Protein AF-A0A497QEK8-F1 (afdb_monomer_lite)

Foldseek 3Di:
DVVVQVVVVVCVVVPNDCCPPNNVQLLVCLQVVVQSSNLVSLVVPDDCCRPNNSSCLSCLVVLPPVSNVSSVVSPDDPPRHDLVSLLSNLVSCLPNVVVVVCLVRVVPSLVSDLDLVSLVSNLVCLVPPDDPVVRPCSVVNNVSSVVSNVVVVVVVVVVVD

Radius of gyration: 19.14 Å; chains: 1; bounding box: 43×32×65 Å

Structure (mmCIF, N/CA/C/O backbone):
data_AF-A0A497QEK8-F1
#
_entry.id   AF-A0A497QEK8-F1
#
loop_
_atom_site.group_PDB
_atom_site.id
_atom_site.type_symbol
_atom_site.label_atom_id
_atom_site.label_alt_id
_atom_site.label_comp_id
_atom_site.label_asym_id
_atom_site.label_entity_id
_atom_site.label_seq_id
_atom_site.pdbx_PDB_ins_code
_atom_site.Cartn_x
_atom_site.Cartn_y
_atom_site.Cartn_z
_atom_site.occupancy
_atom_site.B_iso_or_equiv
_atom_site.auth_seq_id
_atom_site.auth_comp_id
_atom_site.auth_asym_id
_atom_site.auth_atom_id
_atom_site.pdbx_PDB_model_num
ATOM 1 N N . GLN A 1 1 ? 8.004 15.668 -10.921 1.00 48.62 1 GLN A N 1
ATOM 2 C CA . GLN A 1 1 ? 9.192 14.997 -11.498 1.00 48.62 1 GLN A CA 1
ATOM 3 C C . GLN A 1 1 ? 8.794 14.334 -12.818 1.00 48.62 1 GLN A C 1
ATOM 5 O O . GLN A 1 1 ? 8.609 13.128 -12.859 1.00 48.62 1 GLN A O 1
ATOM 10 N N . THR A 1 2 ? 8.628 15.102 -13.892 1.00 52.06 2 THR A N 1
ATOM 11 C CA . THR A 1 2 ? 8.156 14.580 -15.191 1.00 52.06 2 THR A CA 1
ATOM 12 C C . THR A 1 2 ? 9.258 13.863 -15.983 1.00 52.06 2 THR A C 1
ATOM 14 O O . THR A 1 2 ? 9.005 12.813 -16.557 1.00 52.06 2 THR A O 1
ATOM 17 N N . GLY A 1 3 ? 10.511 14.332 -15.901 1.00 61.06 3 GLY A N 1
ATOM 18 C CA . GLY A 1 3 ? 11.626 13.772 -16.685 1.00 61.06 3 GLY A CA 1
ATOM 19 C C . GLY A 1 3 ? 12.009 12.316 -16.376 1.00 61.06 3 GLY A C 1
ATOM 20 O O . GLY A 1 3 ? 12.543 11.635 -17.243 1.00 61.06 3 GLY A O 1
ATOM 21 N N . ASN A 1 4 ? 11.706 11.798 -15.180 1.00 80.31 4 ASN A N 1
ATOM 22 C CA . ASN A 1 4 ? 11.950 10.383 -14.871 1.00 80.31 4 ASN A CA 1
ATOM 23 C C . ASN A 1 4 ? 10.911 9.459 -15.526 1.00 80.31 4 ASN A C 1
ATOM 25 O O . ASN A 1 4 ? 11.244 8.331 -15.876 1.00 80.31 4 ASN A O 1
ATOM 29 N N . LEU A 1 5 ? 9.669 9.925 -15.704 1.00 92.69 5 LEU A N 1
ATOM 30 C CA . LEU A 1 5 ? 8.615 9.129 -16.332 1.00 92.69 5 LEU A CA 1
ATOM 31 C C . LEU A 1 5 ? 8.875 8.954 -17.829 1.00 92.69 5 LEU A C 1
ATOM 33 O O . LEU A 1 5 ? 8.733 7.845 -18.331 1.00 92.69 5 LEU A O 1
ATOM 37 N N . ASP A 1 6 ? 9.288 10.015 -18.525 1.00 94.19 6 ASP A N 1
ATOM 38 C CA . ASP A 1 6 ? 9.546 9.961 -19.970 1.00 94.19 6 ASP A CA 1
ATOM 39 C C . ASP A 1 6 ? 10.670 8.971 -20.311 1.00 94.19 6 ASP A C 1
ATOM 41 O O . ASP A 1 6 ? 10.569 8.221 -21.279 1.00 94.19 6 ASP A O 1
ATOM 45 N N . ILE A 1 7 ? 11.700 8.890 -19.461 1.00 93.75 7 ILE A N 1
ATOM 46 C CA . ILE A 1 7 ? 12.768 7.890 -19.592 1.00 93.75 7 ILE A CA 1
ATOM 47 C C . ILE A 1 7 ? 12.217 6.475 -19.384 1.00 93.75 7 ILE A C 1
ATOM 49 O O . ILE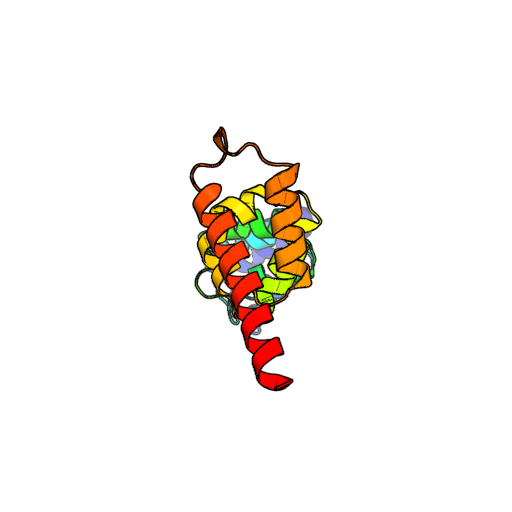 A 1 7 ? 12.527 5.579 -20.166 1.00 93.75 7 ILE A O 1
ATOM 53 N N . VAL A 1 8 ? 11.396 6.256 -18.351 1.00 94.38 8 VAL A N 1
ATOM 54 C CA . VAL A 1 8 ? 10.785 4.939 -18.098 1.00 94.38 8 VAL A CA 1
ATOM 55 C C . VAL A 1 8 ? 9.899 4.515 -19.271 1.00 94.38 8 VAL A C 1
ATOM 57 O O . VAL A 1 8 ? 10.021 3.381 -19.728 1.00 94.38 8 VAL A O 1
ATOM 60 N N . LYS A 1 9 ? 9.072 5.426 -19.798 1.00 95.56 9 LYS A N 1
ATOM 61 C CA . LYS A 1 9 ? 8.239 5.192 -20.987 1.00 95.56 9 LYS A CA 1
ATOM 62 C C . LYS A 1 9 ? 9.081 4.778 -22.182 1.00 95.56 9 LYS A C 1
ATOM 64 O O . LYS A 1 9 ? 8.874 3.694 -22.714 1.00 95.56 9 LYS A O 1
ATOM 69 N N . PHE A 1 10 ? 10.085 5.586 -22.524 1.00 96.00 10 PHE A N 1
ATOM 70 C CA . PHE A 1 10 ? 10.980 5.309 -23.642 1.00 96.00 10 PHE A CA 1
ATOM 71 C C . PHE A 1 10 ? 11.633 3.927 -23.520 1.00 96.00 10 PHE A C 1
ATOM 73 O O . PHE A 1 10 ? 11.679 3.179 -24.492 1.00 96.00 10 PHE A O 1
ATOM 80 N N . LEU A 1 11 ? 12.114 3.554 -22.331 1.00 95.94 11 LEU A N 1
ATOM 81 C CA . LEU A 1 11 ? 12.743 2.251 -22.116 1.00 95.94 11 LEU A CA 1
ATOM 82 C C . LEU A 1 11 ? 11.760 1.091 -22.326 1.00 95.94 11 LEU A C 1
ATOM 84 O O . LEU A 1 11 ? 12.100 0.141 -23.029 1.00 95.94 11 LEU A O 1
ATOM 88 N N . ILE A 1 12 ? 10.558 1.163 -21.746 1.00 95.62 12 ILE A N 1
ATOM 89 C CA . ILE A 1 12 ? 9.535 0.112 -21.882 1.00 95.62 12 ILE A CA 1
ATOM 90 C C . ILE A 1 12 ? 9.054 -0.001 -23.336 1.00 95.62 12 ILE A C 1
ATOM 92 O O . ILE A 1 12 ? 8.996 -1.106 -23.872 1.00 95.62 12 ILE A O 1
ATOM 96 N N . GLU A 1 13 ? 8.809 1.123 -24.012 1.00 95.19 13 GLU A N 1
ATOM 97 C CA . GLU A 1 13 ? 8.425 1.165 -25.433 1.00 95.19 13 GLU A CA 1
ATOM 98 C C . GLU A 1 13 ? 9.512 0.588 -26.357 1.00 95.19 13 GLU A C 1
ATOM 100 O O . GLU A 1 13 ? 9.201 0.030 -27.407 1.00 95.19 13 GLU A O 1
ATOM 105 N N . ASN A 1 14 ? 10.785 0.653 -25.949 1.00 97.12 14 ASN A N 1
ATOM 106 C CA . ASN A 1 14 ? 11.918 0.044 -26.655 1.00 97.12 14 ASN A CA 1
ATOM 107 C C . ASN A 1 14 ? 12.245 -1.386 -26.173 1.00 97.12 14 ASN A C 1
ATOM 109 O O . ASN A 1 14 ? 13.330 -1.903 -26.442 1.00 97.12 14 ASN A O 1
ATOM 113 N N . GLY A 1 15 ? 11.318 -2.049 -25.478 1.00 96.12 15 GLY A N 1
ATOM 114 C CA . GLY A 1 15 ? 11.421 -3.468 -25.132 1.00 96.12 15 GLY A CA 1
ATOM 115 C C . GLY A 1 15 ? 12.179 -3.769 -23.840 1.00 96.12 15 GLY A C 1
ATOM 116 O O . GLY A 1 15 ? 12.561 -4.920 -23.614 1.00 96.12 15 GLY A O 1
ATOM 117 N N . ALA A 1 16 ? 12.406 -2.779 -22.971 1.00 96.62 16 ALA A N 1
ATOM 118 C CA . ALA A 1 16 ? 12.893 -3.066 -21.627 1.00 96.62 16 ALA A CA 1
ATOM 119 C C . ALA A 1 16 ? 11.892 -3.962 -20.880 1.00 96.62 16 ALA A C 1
ATOM 121 O O . ALA A 1 16 ? 10.687 -3.718 -20.871 1.00 96.62 16 ALA A O 1
ATOM 122 N N . ASN A 1 17 ? 12.405 -5.001 -20.221 1.00 97.25 17 ASN A N 1
ATOM 123 C CA . ASN A 1 17 ? 11.577 -5.903 -19.430 1.00 97.25 17 ASN A CA 1
ATOM 124 C C . ASN A 1 17 ? 11.092 -5.198 -18.152 1.00 97.25 17 ASN A C 1
ATOM 126 O O . ASN A 1 17 ? 11.900 -4.875 -17.279 1.00 97.25 17 ASN A O 1
ATOM 130 N N . ILE A 1 18 ? 9.777 -5.020 -18.021 1.00 96.69 18 ILE A N 1
ATOM 131 C CA . ILE A 1 18 ? 9.140 -4.378 -16.862 1.00 96.69 18 ILE A CA 1
ATOM 132 C C . ILE A 1 18 ? 9.408 -5.114 -15.535 1.00 96.69 18 ILE A C 1
ATOM 134 O O . ILE A 1 18 ? 9.510 -4.479 -14.487 1.00 96.69 18 ILE A O 1
ATOM 138 N N . HIS A 1 19 ? 9.634 -6.430 -15.594 1.00 97.31 19 HIS A N 1
ATOM 139 C CA . HIS A 1 19 ? 9.922 -7.294 -14.444 1.00 97.31 19 HIS A CA 1
ATOM 140 C C . HIS A 1 19 ? 11.428 -7.458 -14.169 1.00 97.31 19 HIS A C 1
ATOM 142 O O . HIS A 1 19 ? 11.846 -8.297 -13.362 1.00 97.31 19 HIS A O 1
ATOM 148 N N . ALA A 1 20 ? 12.286 -6.687 -14.849 1.00 96.81 20 ALA A N 1
ATOM 149 C CA . ALA A 1 20 ? 13.731 -6.778 -14.680 1.00 96.81 20 ALA A CA 1
ATOM 150 C C . ALA A 1 20 ? 14.149 -6.584 -13.213 1.00 96.81 20 ALA A C 1
ATOM 152 O O . ALA A 1 20 ? 13.637 -5.720 -12.498 1.00 96.81 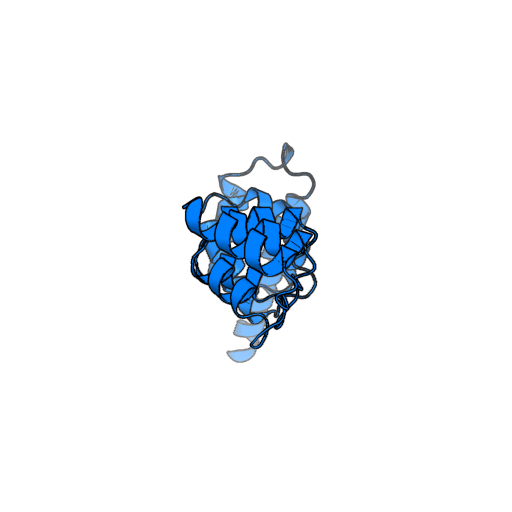20 ALA A O 1
ATOM 153 N N . LYS A 1 21 ? 15.139 -7.383 -12.789 1.00 95.94 21 LYS A N 1
ATOM 154 C CA . LYS A 1 21 ? 15.720 -7.340 -11.437 1.00 95.94 21 LYS A CA 1
ATOM 155 C C . LYS A 1 21 ? 14.662 -7.435 -10.327 1.00 95.94 21 LYS A C 1
ATOM 157 O O . LYS A 1 21 ? 14.728 -6.689 -9.353 1.00 95.94 21 LYS A O 1
ATOM 162 N N . ASN A 1 22 ? 13.727 -8.380 -10.461 1.00 95.44 22 ASN A N 1
ATOM 163 C CA . ASN A 1 22 ? 12.651 -8.602 -9.488 1.00 95.44 22 ASN A CA 1
ATOM 164 C C . ASN A 1 22 ? 11.771 -7.349 -9.325 1.00 95.44 22 ASN A C 1
ATOM 166 O O . ASN A 1 22 ? 11.619 -6.823 -8.219 1.00 95.44 22 ASN A O 1
ATOM 170 N N . ASP A 1 23 ? 11.259 -6.841 -10.451 1.00 97.31 23 ASP A N 1
ATOM 171 C CA . ASP A 1 23 ? 10.351 -5.687 -10.507 1.00 97.31 23 ASP A CA 1
ATOM 172 C C . ASP A 1 23 ? 10.943 -4.417 -9.866 1.00 97.31 23 ASP A C 1
ATOM 174 O O . ASP A 1 23 ? 10.248 -3.634 -9.209 1.00 97.31 23 ASP A O 1
ATOM 178 N N . GLU A 1 24 ? 12.255 -4.196 -10.030 1.00 95.38 24 GLU A N 1
ATOM 179 C CA . GLU A 1 24 ? 12.985 -3.107 -9.360 1.00 95.38 24 GLU A CA 1
ATOM 180 C C . GLU A 1 24 ? 12.360 -1.736 -9.655 1.00 95.38 24 GLU A C 1
ATOM 182 O O . GLU A 1 24 ? 12.232 -0.907 -8.750 1.00 95.38 24 GLU A O 1
ATOM 187 N N . ALA A 1 25 ? 11.944 -1.505 -10.905 1.00 95.75 25 ALA A N 1
ATOM 188 C CA . ALA A 1 25 ? 11.306 -0.259 -11.323 1.00 95.75 25 ALA A CA 1
ATOM 189 C C . ALA A 1 25 ? 10.015 0.001 -10.532 1.00 95.75 25 ALA A C 1
ATOM 191 O O . ALA A 1 25 ? 9.839 1.086 -9.968 1.00 95.75 25 ALA A O 1
ATOM 192 N N . PHE A 1 26 ? 9.158 -1.017 -10.413 1.00 96.62 26 PHE A N 1
ATOM 193 C CA . PHE A 1 26 ? 7.915 -0.923 -9.655 1.00 96.62 26 PHE A CA 1
ATOM 194 C C . PHE A 1 26 ? 8.199 -0.696 -8.169 1.00 96.62 26 PHE A C 1
ATOM 196 O O . PHE A 1 26 ? 7.725 0.286 -7.591 1.00 96.62 26 PHE A O 1
ATOM 203 N N . ARG A 1 27 ? 9.077 -1.504 -7.563 1.00 95.88 27 ARG A N 1
ATOM 204 C CA . ARG A 1 27 ? 9.440 -1.376 -6.141 1.00 95.88 27 ARG A CA 1
ATOM 205 C C . ARG A 1 27 ? 10.002 -0.001 -5.799 1.00 95.88 27 ARG A C 1
ATOM 207 O O . ARG A 1 27 ? 9.586 0.596 -4.806 1.00 95.88 27 ARG A O 1
ATOM 214 N N . LYS A 1 28 ? 10.921 0.523 -6.615 1.00 94.50 28 LYS A N 1
ATOM 215 C CA . LYS A 1 28 ? 11.510 1.853 -6.405 1.00 94.50 28 LYS A CA 1
ATOM 216 C C . LYS A 1 28 ? 10.481 2.961 -6.568 1.00 94.50 28 LYS A C 1
ATOM 218 O O . LYS A 1 28 ? 10.483 3.895 -5.769 1.00 94.50 28 LYS A O 1
ATOM 223 N N . SER A 1 29 ? 9.588 2.865 -7.553 1.00 94.88 29 SER A N 1
ATOM 224 C CA . SER A 1 29 ? 8.530 3.865 -7.740 1.00 94.88 29 SER A CA 1
ATOM 225 C C . SER A 1 29 ? 7.590 3.937 -6.528 1.00 94.88 29 SER A C 1
ATOM 227 O O . SER A 1 29 ? 7.329 5.028 -6.029 1.00 94.88 29 SER A O 1
ATOM 229 N N . VAL A 1 30 ? 7.209 2.786 -5.960 1.00 94.81 30 VAL A N 1
ATOM 230 C CA . VAL A 1 30 ? 6.428 2.689 -4.715 1.00 94.81 30 VAL A CA 1
ATOM 231 C C . VAL A 1 30 ? 7.189 3.296 -3.532 1.00 94.81 30 VAL A C 1
ATOM 233 O O . VAL A 1 30 ? 6.647 4.131 -2.814 1.00 94.81 30 VAL A O 1
ATOM 236 N N . GLN A 1 31 ? 8.454 2.913 -3.327 1.00 92.81 31 GLN A N 1
ATOM 237 C CA . GLN A 1 31 ? 9.264 3.386 -2.192 1.00 92.81 31 GLN A CA 1
ATOM 238 C C . GLN A 1 31 ? 9.537 4.891 -2.230 1.00 92.81 31 GLN A C 1
ATOM 240 O O . GLN A 1 31 ? 9.624 5.527 -1.184 1.00 92.81 31 GLN A O 1
ATOM 245 N N . THR A 1 32 ? 9.690 5.450 -3.428 1.00 91.00 32 THR A N 1
ATOM 246 C CA . THR A 1 32 ? 9.922 6.886 -3.634 1.00 91.00 32 THR A CA 1
ATOM 247 C C . THR A 1 32 ? 8.625 7.693 -3.697 1.00 91.00 32 THR A C 1
ATOM 249 O O . THR A 1 32 ? 8.683 8.919 -3.717 1.00 91.00 32 THR A O 1
ATOM 252 N N . GLY A 1 33 ? 7.463 7.029 -3.723 1.00 89.75 33 GLY A N 1
ATOM 253 C CA . GLY A 1 33 ? 6.161 7.676 -3.873 1.00 89.75 33 GLY A CA 1
ATOM 254 C C . GLY A 1 33 ? 5.949 8.306 -5.251 1.00 89.75 33 GLY A C 1
ATOM 255 O O . GLY A 1 33 ? 5.161 9.239 -5.371 1.00 89.75 33 GLY A O 1
ATOM 256 N N . ASN A 1 34 ? 6.647 7.839 -6.292 1.00 92.81 34 ASN A N 1
ATOM 257 C CA . ASN A 1 34 ? 6.497 8.373 -7.644 1.00 92.81 34 ASN A CA 1
ATOM 258 C C . ASN A 1 34 ? 5.245 7.794 -8.320 1.00 92.81 34 ASN A C 1
ATOM 260 O O . ASN A 1 34 ? 5.299 6.796 -9.040 1.00 92.81 34 ASN A O 1
ATOM 264 N N . LEU A 1 35 ? 4.111 8.437 -8.049 1.00 93.44 35 LEU A N 1
ATOM 265 C CA . LEU A 1 35 ? 2.774 7.970 -8.411 1.00 93.44 35 LEU A CA 1
ATOM 266 C C . LEU A 1 35 ? 2.565 7.815 -9.918 1.00 93.44 35 LEU A C 1
ATOM 268 O O . LEU A 1 35 ? 1.886 6.882 -10.340 1.00 93.44 35 LEU A O 1
ATOM 272 N N . ASP A 1 36 ? 3.145 8.702 -10.728 1.00 94.56 36 ASP A N 1
ATOM 273 C CA . ASP A 1 36 ? 2.979 8.649 -12.182 1.00 94.56 36 ASP A CA 1
ATOM 274 C C . ASP A 1 36 ? 3.697 7.434 -12.778 1.00 94.56 36 ASP A C 1
ATOM 276 O O . ASP A 1 36 ? 3.157 6.766 -13.658 1.00 94.56 36 ASP A O 1
ATOM 280 N N . ILE A 1 37 ? 4.878 7.094 -12.248 1.00 95.56 37 ILE A N 1
ATOM 281 C CA . ILE A 1 37 ? 5.595 5.873 -12.632 1.00 95.56 37 ILE A CA 1
ATOM 282 C C . ILE A 1 37 ? 4.847 4.633 -12.131 1.00 95.56 37 ILE A C 1
ATOM 284 O O . ILE A 1 37 ? 4.709 3.681 -12.890 1.00 95.56 37 ILE A O 1
ATOM 288 N N . VAL A 1 38 ? 4.318 4.642 -10.900 1.00 95.06 38 VAL A N 1
ATOM 289 C CA . VAL A 1 38 ? 3.509 3.523 -10.374 1.00 95.06 38 VAL A CA 1
ATOM 290 C C . VAL A 1 38 ? 2.323 3.231 -11.296 1.00 95.06 38 VAL A C 1
ATOM 292 O O . VAL A 1 38 ? 2.149 2.086 -11.709 1.00 95.06 38 VAL A O 1
ATOM 295 N N . LYS A 1 39 ? 1.534 4.256 -11.652 1.00 94.88 39 LYS A N 1
ATOM 296 C CA . LYS A 1 39 ? 0.378 4.116 -12.557 1.00 94.88 39 LYS A CA 1
ATOM 297 C C . LYS A 1 39 ? 0.801 3.553 -13.908 1.00 94.88 39 LYS A C 1
ATOM 299 O O . LYS A 1 39 ? 0.251 2.548 -14.340 1.00 94.88 39 LYS A O 1
ATOM 304 N N . PHE A 1 40 ? 1.812 4.166 -14.524 1.00 95.56 40 PHE A N 1
ATOM 305 C CA . PHE A 1 40 ? 2.298 3.747 -15.833 1.00 95.56 40 PHE A CA 1
ATOM 306 C C . PHE A 1 40 ? 2.764 2.288 -15.834 1.00 95.56 40 PHE A C 1
ATOM 308 O O . PHE A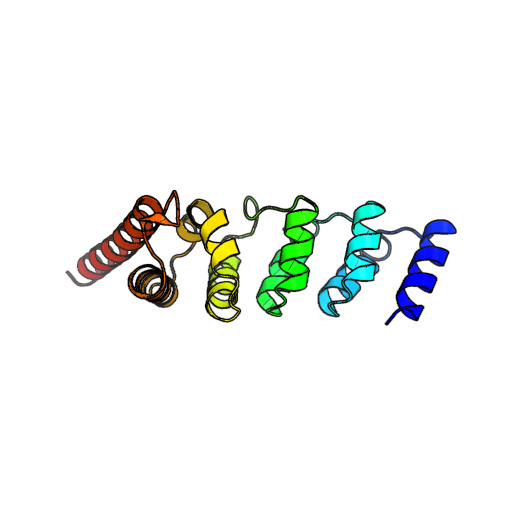 1 40 ? 2.437 1.538 -16.748 1.00 95.56 40 PHE A O 1
ATOM 315 N N . LEU A 1 41 ? 3.505 1.862 -14.808 1.00 96.25 41 LEU A N 1
ATOM 316 C CA . LEU A 1 41 ? 3.988 0.486 -14.720 1.00 96.25 41 LEU A CA 1
ATOM 317 C C . LEU A 1 41 ? 2.833 -0.512 -14.553 1.00 96.25 41 LEU A C 1
ATOM 319 O O . LEU A 1 41 ? 2.840 -1.540 -15.221 1.00 96.25 41 LEU A O 1
ATOM 323 N N . ILE A 1 42 ? 1.824 -0.205 -13.731 1.00 95.31 42 ILE A N 1
ATOM 324 C CA . ILE A 1 42 ? 0.626 -1.055 -13.581 1.00 95.31 42 ILE A CA 1
ATOM 325 C C . ILE A 1 42 ? -0.119 -1.176 -14.917 1.00 95.31 42 ILE A C 1
ATOM 327 O O . ILE A 1 42 ? -0.444 -2.280 -15.344 1.00 95.31 42 ILE A O 1
ATOM 331 N N . GLU A 1 43 ? -0.325 -0.057 -15.617 1.00 94.31 43 GLU A N 1
ATOM 332 C CA . GLU A 1 43 ? -0.973 -0.024 -16.937 1.00 94.31 43 GLU A CA 1
ATOM 333 C C . GLU A 1 43 ? -0.210 -0.836 -17.998 1.00 94.31 43 GLU A C 1
ATOM 335 O O . GLU A 1 43 ? -0.810 -1.311 -18.958 1.00 94.31 43 GLU A O 1
ATOM 340 N N . ASN A 1 44 ? 1.097 -1.035 -17.806 1.00 95.81 44 ASN A N 1
ATOM 341 C CA . ASN A 1 44 ? 1.968 -1.810 -18.692 1.00 95.81 44 ASN A CA 1
ATOM 342 C C . ASN A 1 44 ? 2.292 -3.217 -18.156 1.00 95.81 44 ASN A C 1
ATOM 344 O O . ASN A 1 44 ? 3.222 -3.861 -18.638 1.00 95.81 44 ASN A O 1
ATOM 348 N N . GLY 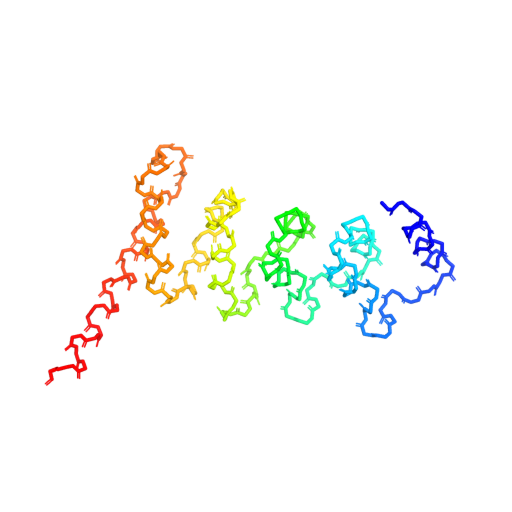A 1 45 ? 1.518 -3.717 -17.187 1.00 94.19 45 GLY A N 1
ATOM 349 C CA . GLY A 1 45 ? 1.567 -5.116 -16.756 1.00 94.19 45 GLY A CA 1
ATOM 350 C C . GLY A 1 45 ? 2.444 -5.409 -15.540 1.00 94.19 45 GLY A C 1
ATOM 351 O O . GLY A 1 45 ? 2.700 -6.579 -15.263 1.00 94.19 45 GLY A O 1
ATOM 352 N N . ALA A 1 46 ? 2.896 -4.399 -14.792 1.00 95.62 46 ALA A N 1
ATOM 353 C CA . ALA A 1 46 ? 3.511 -4.647 -13.491 1.00 95.62 46 ALA A CA 1
ATOM 354 C C . ALA A 1 46 ? 2.509 -5.333 -12.549 1.00 95.62 46 ALA A C 1
ATOM 356 O O . ALA A 1 46 ? 1.351 -4.920 -12.450 1.00 95.62 46 ALA A O 1
ATOM 357 N N . ASP A 1 47 ? 2.968 -6.363 -11.835 1.00 93.31 47 ASP A N 1
ATOM 358 C CA . ASP A 1 47 ? 2.124 -7.089 -10.890 1.00 93.31 47 ASP A CA 1
ATOM 359 C C . ASP A 1 47 ? 1.874 -6.242 -9.638 1.00 93.31 47 ASP A C 1
ATOM 361 O O . ASP A 1 47 ? 2.745 -6.033 -8.789 1.00 93.31 47 ASP A O 1
ATOM 365 N N . ILE A 1 48 ? 0.645 -5.754 -9.517 1.00 91.50 48 ILE A N 1
ATOM 366 C CA . ILE A 1 48 ? 0.203 -4.935 -8.392 1.00 91.50 48 ILE A CA 1
ATOM 367 C C . ILE A 1 48 ? 0.144 -5.724 -7.068 1.00 91.50 48 ILE A C 1
ATOM 369 O O . ILE A 1 48 ? 0.208 -5.120 -5.993 1.00 91.50 48 ILE A O 1
ATOM 373 N N . HIS A 1 49 ? 0.075 -7.059 -7.139 1.00 89.94 49 HIS A N 1
ATOM 374 C CA . HIS A 1 49 ? 0.017 -7.988 -6.004 1.00 89.94 49 HIS A CA 1
ATOM 375 C C . HIS A 1 49 ? 1.380 -8.595 -5.634 1.00 89.94 49 HIS A C 1
ATOM 377 O O . HIS A 1 49 ? 1.468 -9.407 -4.704 1.00 89.94 49 HIS A O 1
ATOM 383 N N . LEU A 1 50 ? 2.452 -8.154 -6.302 1.00 91.31 50 LEU A N 1
ATOM 384 C CA . LEU A 1 50 ? 3.835 -8.564 -6.063 1.00 91.31 50 LEU A CA 1
ATOM 385 C C . LEU A 1 50 ? 4.189 -8.611 -4.566 1.00 91.31 50 LEU A C 1
ATOM 387 O O . LEU A 1 50 ? 3.877 -7.690 -3.806 1.00 91.31 50 LEU A O 1
ATOM 391 N N . ASP A 1 51 ? 4.928 -9.647 -4.151 1.00 89.94 51 ASP A N 1
ATOM 392 C CA . ASP A 1 51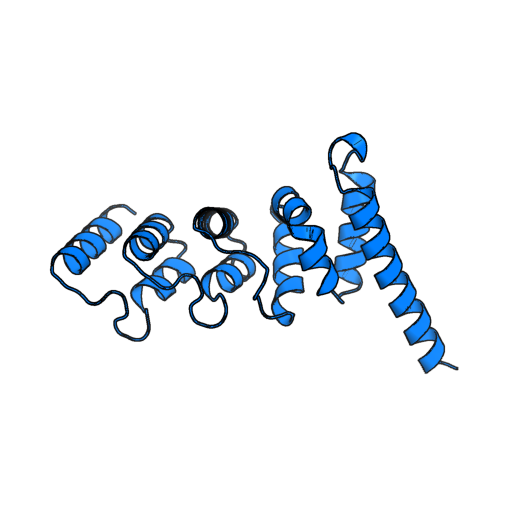 ? 5.486 -9.794 -2.797 1.00 89.94 51 ASP A CA 1
ATOM 393 C C . ASP A 1 51 ? 4.461 -9.600 -1.665 1.00 89.94 51 ASP A C 1
ATOM 395 O O . ASP A 1 51 ? 4.696 -8.868 -0.689 1.00 89.94 51 ASP A O 1
ATOM 399 N N . ASN A 1 52 ? 3.327 -10.295 -1.776 1.00 86.44 52 ASN A N 1
ATOM 400 C CA . ASN A 1 52 ? 2.210 -10.212 -0.833 1.00 86.44 52 ASN A CA 1
ATOM 401 C C . ASN A 1 52 ? 1.714 -8.766 -0.693 1.00 86.44 52 ASN A C 1
ATOM 403 O O . ASN A 1 52 ? 1.841 -8.165 0.381 1.00 86.44 52 ASN A O 1
ATOM 407 N N . ASP A 1 53 ? 1.216 -8.192 -1.790 1.00 87.81 53 ASP A N 1
ATOM 408 C CA . ASP A 1 53 ? 0.683 -6.824 -1.840 1.00 87.81 53 ASP A CA 1
ATOM 409 C C . ASP A 1 53 ? 1.692 -5.769 -1.355 1.00 87.81 53 ASP A C 1
ATOM 411 O O . ASP A 1 53 ? 1.355 -4.846 -0.603 1.00 87.81 53 ASP A O 1
ATOM 415 N N . PHE A 1 54 ? 2.961 -5.901 -1.766 1.00 90.88 54 PHE A N 1
ATOM 416 C CA . PHE A 1 54 ? 4.054 -5.007 -1.370 1.00 90.88 54 PHE A CA 1
ATOM 417 C C . PHE A 1 54 ? 3.666 -3.531 -1.486 1.00 90.88 54 PHE A C 1
ATOM 419 O O . PHE A 1 54 ? 3.934 -2.763 -0.562 1.00 90.88 54 PHE A O 1
ATOM 426 N N . ALA A 1 55 ? 3.014 -3.141 -2.584 1.00 92.06 55 ALA A N 1
ATOM 427 C CA . ALA A 1 55 ? 2.651 -1.755 -2.846 1.00 92.06 55 ALA A CA 1
ATOM 428 C C . ALA A 1 55 ? 1.689 -1.185 -1.789 1.00 92.06 55 ALA A C 1
ATOM 430 O O . ALA A 1 55 ? 1.965 -0.120 -1.236 1.00 92.06 55 ALA A O 1
ATOM 431 N N . ILE A 1 56 ? 0.619 -1.913 -1.443 1.00 87.50 56 ILE A N 1
ATOM 432 C CA . ILE A 1 56 ? -0.347 -1.481 -0.419 1.00 87.50 56 ILE A CA 1
ATOM 433 C C . ILE A 1 56 ? 0.294 -1.476 0.967 1.00 87.50 56 ILE A C 1
ATOM 435 O O . ILE A 1 56 ? 0.114 -0.543 1.754 1.00 87.50 56 ILE A O 1
ATOM 439 N N . ARG A 1 57 ? 1.061 -2.522 1.294 1.00 86.38 57 ARG A N 1
ATOM 440 C CA . ARG A 1 57 ? 1.755 -2.584 2.584 1.00 86.38 57 ARG A CA 1
ATOM 441 C C . ARG A 1 57 ? 2.694 -1.399 2.741 1.00 86.38 57 ARG A C 1
ATOM 443 O O . ARG A 1 57 ? 2.706 -0.754 3.789 1.00 86.38 57 ARG A O 1
ATOM 450 N N . LYS A 1 58 ? 3.441 -1.077 1.684 1.00 88.50 58 LYS A N 1
ATOM 451 C CA . LYS A 1 58 ? 4.401 0.019 1.707 1.00 88.50 58 LYS A CA 1
ATOM 452 C C . LYS A 1 58 ? 3.729 1.385 1.721 1.00 88.50 58 LYS A C 1
ATOM 454 O O . LYS A 1 58 ? 4.215 2.261 2.428 1.00 88.50 58 LYS A O 1
ATOM 459 N N . SER A 1 59 ? 2.605 1.572 1.028 1.00 86.31 59 SER A N 1
ATOM 460 C CA . SER A 1 59 ? 1.850 2.827 1.101 1.00 86.31 59 SER A CA 1
ATOM 461 C C . SER A 1 59 ? 1.343 3.096 2.519 1.00 86.31 59 SER A C 1
ATOM 463 O O . SER A 1 59 ? 1.452 4.224 2.992 1.00 86.31 59 SER A O 1
ATOM 465 N N . ALA A 1 60 ? 0.874 2.063 3.228 1.00 78.69 60 ALA A N 1
ATOM 466 C CA . ALA A 1 60 ? 0.468 2.179 4.627 1.00 78.69 60 ALA A CA 1
ATOM 467 C C . ALA A 1 60 ? 1.654 2.467 5.565 1.00 78.69 60 ALA A C 1
ATOM 469 O O . ALA A 1 60 ? 1.565 3.376 6.385 1.00 78.69 60 ALA A O 1
ATOM 470 N N . GLU A 1 61 ? 2.778 1.752 5.420 1.00 81.31 61 GLU A N 1
ATOM 471 C CA . GLU A 1 61 ? 4.007 2.002 6.199 1.00 81.31 61 GLU A CA 1
ATOM 472 C C . GLU A 1 61 ? 4.546 3.429 6.024 1.00 81.31 61 GLU A C 1
ATOM 474 O O . GLU A 1 61 ? 5.036 4.025 6.979 1.00 81.31 61 GLU A O 1
ATOM 479 N N . LEU A 1 62 ? 4.478 3.969 4.804 1.00 81.31 62 LEU A N 1
ATOM 480 C CA . LEU A 1 62 ? 4.955 5.316 4.478 1.00 81.31 62 LEU A CA 1
ATOM 481 C C . LEU A 1 62 ? 3.931 6.413 4.796 1.00 81.31 62 LEU A C 1
ATOM 483 O O . LEU A 1 62 ? 4.235 7.593 4.644 1.00 81.31 62 LEU A O 1
ATOM 487 N N . GLY A 1 63 ? 2.711 6.043 5.181 1.00 78.00 63 GLY A N 1
ATOM 488 C CA . GLY A 1 63 ? 1.617 6.983 5.368 1.00 78.00 63 GLY A CA 1
ATOM 489 C C . GLY A 1 63 ? 1.161 7.693 4.087 1.00 78.00 63 GLY A C 1
ATOM 490 O O . GLY A 1 63 ? 0.636 8.802 4.148 1.00 78.00 63 GLY A O 1
ATOM 491 N N . ASN A 1 64 ? 1.364 7.079 2.920 1.00 84.62 64 ASN A N 1
ATOM 492 C CA . ASN A 1 64 ? 1.063 7.679 1.624 1.00 84.62 64 ASN A CA 1
ATOM 493 C C . ASN A 1 64 ? -0.373 7.347 1.176 1.00 84.62 64 ASN A C 1
ATOM 495 O O . ASN A 1 64 ? -0.617 6.323 0.530 1.00 84.62 64 ASN A O 1
ATOM 499 N N . LEU A 1 65 ? -1.319 8.228 1.525 1.00 81.19 65 LEU A N 1
ATOM 500 C CA . LEU A 1 65 ? -2.739 8.091 1.176 1.00 81.19 65 LEU A CA 1
ATOM 501 C C . LEU A 1 65 ? -2.988 8.105 -0.328 1.00 81.19 65 LEU A C 1
ATOM 503 O O . LEU A 1 65 ? -3.759 7.289 -0.822 1.00 81.19 65 LEU A O 1
ATOM 507 N N . GLU A 1 66 ? -2.314 8.991 -1.054 1.00 86.69 66 GLU A N 1
ATOM 508 C CA . GLU A 1 66 ? -2.529 9.145 -2.490 1.00 86.69 66 GLU A CA 1
ATOM 509 C C . GLU A 1 66 ? -2.110 7.879 -3.252 1.00 86.69 66 GLU A C 1
ATOM 511 O O . GLU A 1 66 ? -2.850 7.387 -4.105 1.00 86.69 66 GLU A O 1
ATOM 516 N N . LEU A 1 67 ? -0.969 7.283 -2.881 1.00 89.44 67 LEU A N 1
ATOM 517 C CA . LEU A 1 67 ? -0.541 5.991 -3.419 1.00 89.44 67 LEU A CA 1
ATOM 518 C C . LEU A 1 67 ? -1.561 4.892 -3.115 1.00 89.44 67 LEU A C 1
ATOM 520 O O . LEU A 1 67 ? -1.918 4.129 -4.010 1.00 89.44 67 LEU A O 1
ATOM 524 N N . LEU A 1 68 ? -2.045 4.814 -1.874 1.00 86.00 68 LEU A N 1
ATOM 525 C CA . LEU A 1 68 ? -3.037 3.812 -1.489 1.00 86.00 68 LEU A CA 1
ATOM 526 C C . LEU A 1 68 ? -4.326 3.944 -2.316 1.00 86.00 68 LEU A C 1
ATOM 528 O O . LEU A 1 68 ? -4.846 2.944 -2.805 1.00 86.00 68 LEU A O 1
ATOM 532 N N . GLU A 1 69 ? -4.826 5.165 -2.508 1.00 83.00 69 GLU A N 1
ATOM 533 C CA . GLU A 1 69 ? -6.014 5.423 -3.327 1.00 83.00 69 GLU A CA 1
ATOM 534 C C . GLU A 1 69 ? -5.823 5.003 -4.784 1.00 83.00 69 GLU A C 1
ATOM 536 O O . GLU A 1 69 ? -6.732 4.427 -5.382 1.00 83.00 69 GLU A O 1
ATOM 541 N N . ILE A 1 70 ? -4.650 5.279 -5.360 1.00 88.62 70 ILE A N 1
ATOM 542 C CA . ILE A 1 70 ? -4.310 4.851 -6.720 1.00 88.62 70 ILE A CA 1
ATOM 543 C C . ILE A 1 70 ? -4.333 3.330 -6.816 1.00 88.62 70 ILE A C 1
ATOM 545 O O . ILE A 1 70 ? -4.955 2.796 -7.730 1.00 88.62 70 ILE A O 1
ATOM 549 N N . LEU A 1 71 ? -3.700 2.631 -5.874 1.00 89.38 71 LEU A N 1
ATOM 550 C CA . LEU A 1 71 ? -3.650 1.170 -5.875 1.00 89.38 71 LEU A CA 1
ATOM 551 C C . LEU A 1 71 ? -5.053 0.564 -5.769 1.00 89.38 71 LEU A C 1
ATOM 553 O O . LEU A 1 71 ? -5.361 -0.390 -6.484 1.00 89.38 71 LEU A O 1
ATOM 557 N N . ILE A 1 72 ? -5.921 1.113 -4.913 1.00 83.69 72 ILE A N 1
ATOM 558 C CA . ILE A 1 72 ? -7.315 0.656 -4.784 1.00 83.69 72 ILE A CA 1
ATOM 559 C C . ILE A 1 72 ? -8.084 0.899 -6.091 1.00 83.69 72 ILE A C 1
ATOM 561 O O . ILE A 1 72 ? -8.791 0.013 -6.565 1.00 83.69 72 ILE A O 1
ATOM 565 N N . LYS A 1 73 ? -7.920 2.074 -6.716 1.00 85.31 73 LYS A N 1
ATOM 566 C CA . LYS A 1 73 ? -8.543 2.395 -8.015 1.00 85.31 73 LYS A CA 1
ATOM 567 C C . LYS A 1 73 ? -8.067 1.474 -9.142 1.00 85.31 73 LYS A C 1
ATOM 569 O O . LYS A 1 73 ? -8.852 1.179 -10.034 1.00 85.31 73 LYS A O 1
ATOM 574 N N . GLN A 1 74 ? -6.821 1.009 -9.081 1.00 86.19 74 GLN A N 1
ATOM 575 C CA . GLN A 1 74 ? -6.217 0.085 -10.047 1.00 86.19 74 GLN A CA 1
ATOM 576 C C . GLN A 1 74 ? -6.549 -1.395 -9.771 1.00 86.19 74 GLN A C 1
ATOM 578 O O . GLN A 1 74 ? -5.954 -2.288 -10.367 1.00 86.19 74 GLN A O 1
ATOM 583 N N . GLY A 1 75 ? -7.511 -1.674 -8.885 1.00 77.38 75 GLY A N 1
ATOM 584 C CA . GLY A 1 75 ? -8.060 -3.017 -8.694 1.00 77.38 75 GLY A CA 1
ATOM 585 C C . GLY A 1 75 ? -7.457 -3.805 -7.535 1.00 77.38 75 GLY A C 1
ATOM 586 O O . GLY A 1 75 ? -7.812 -4.970 -7.359 1.00 77.38 75 GLY A O 1
ATOM 587 N N . THR A 1 76 ? -6.605 -3.200 -6.701 1.00 75.12 76 THR A N 1
ATOM 588 C CA . THR A 1 76 ? -6.236 -3.862 -5.444 1.00 75.12 76 THR A CA 1
ATOM 589 C C . THR A 1 76 ? -7.352 -3.818 -4.411 1.00 75.12 76 THR A C 1
ATOM 591 O O . THR A 1 76 ? -8.191 -2.916 -4.375 1.00 75.12 76 THR A O 1
ATOM 594 N N . SER A 1 77 ? -7.328 -4.797 -3.511 1.00 70.12 77 SER A N 1
ATOM 595 C CA . SER A 1 77 ? -8.221 -4.855 -2.363 1.00 70.12 77 SER A CA 1
ATOM 596 C C . SER A 1 77 ? -7.463 -5.292 -1.112 1.00 70.12 77 SER A C 1
ATOM 598 O O . SER A 1 77 ? -6.388 -5.882 -1.183 1.00 70.12 77 SER A O 1
ATOM 600 N N . PHE A 1 78 ? -8.054 -5.054 0.059 1.00 70.31 78 PHE A N 1
ATOM 601 C CA . PHE A 1 78 ? -7.513 -5.531 1.335 1.00 70.31 78 PHE A CA 1
ATOM 602 C C . PHE A 1 78 ? -7.752 -7.036 1.572 1.00 70.31 78 PHE A C 1
ATOM 604 O O . PHE A 1 78 ? -7.655 -7.476 2.716 1.00 70.31 78 PHE A O 1
ATOM 611 N N . GLU A 1 79 ? -8.142 -7.818 0.557 1.00 65.94 79 GLU A N 1
ATOM 612 C CA . GLU A 1 79 ? -8.589 -9.211 0.722 1.00 65.94 79 GLU A CA 1
ATOM 613 C C . GLU A 1 79 ? -7.456 -10.192 1.041 1.00 65.94 79 GLU A C 1
ATOM 615 O O . GLU A 1 79 ? -7.693 -11.139 1.790 1.00 65.94 79 GLU A O 1
ATOM 620 N N . ASN A 1 80 ? -6.241 -9.935 0.545 1.00 63.12 80 ASN A N 1
ATOM 621 C CA . ASN A 1 80 ? -5.107 -10.865 0.632 1.00 63.12 80 ASN A CA 1
ATOM 622 C C . ASN A 1 80 ? -3.898 -10.305 1.398 1.00 63.12 80 ASN A C 1
ATOM 624 O O . ASN A 1 80 ? -2.843 -10.940 1.448 1.00 63.12 80 ASN A O 1
ATOM 628 N N . ILE A 1 81 ? -4.056 -9.149 2.050 1.00 71.44 81 ILE A N 1
ATOM 629 C CA . ILE A 1 81 ? -2.975 -8.547 2.829 1.00 71.44 81 ILE A CA 1
ATOM 630 C C . ILE A 1 81 ? -2.718 -9.394 4.073 1.00 71.44 81 ILE A C 1
ATOM 632 O O . ILE A 1 81 ? -3.632 -9.712 4.837 1.00 71.44 81 ILE A O 1
ATOM 636 N N . ASP A 1 82 ? -1.443 -9.704 4.306 1.00 71.81 82 ASP A N 1
ATOM 637 C CA . ASP A 1 82 ? -1.005 -10.426 5.497 1.00 71.81 82 ASP A CA 1
ATOM 638 C C . ASP A 1 82 ? -1.528 -9.729 6.778 1.00 71.81 82 ASP A C 1
ATOM 640 O O . ASP A 1 82 ? -1.288 -8.527 6.977 1.00 71.81 82 ASP A O 1
ATOM 644 N N . PRO A 1 83 ? -2.223 -10.472 7.669 1.00 70.75 83 PRO A N 1
ATOM 645 C CA . PRO A 1 83 ? -2.845 -9.931 8.863 1.00 70.75 83 PRO A CA 1
ATOM 646 C C . PRO A 1 83 ? -1.969 -9.020 9.728 1.00 70.75 83 PRO A C 1
ATOM 648 O O . PRO A 1 83 ? -2.482 -8.094 10.363 1.00 70.75 83 PRO A O 1
ATOM 651 N N . LYS A 1 84 ? -0.647 -9.239 9.749 1.00 73.31 84 LYS A N 1
ATOM 652 C CA . LYS A 1 84 ? 0.281 -8.443 10.568 1.00 73.31 84 LYS A CA 1
ATOM 653 C C . LYS A 1 84 ? 0.333 -6.963 10.175 1.00 73.31 84 LYS A C 1
ATOM 655 O O . LYS A 1 84 ? 0.726 -6.139 10.997 1.00 73.31 84 LYS A O 1
ATOM 660 N N . PHE A 1 85 ? -0.099 -6.611 8.962 1.00 70.62 85 PHE A N 1
ATOM 661 C CA . PHE A 1 85 ? -0.090 -5.230 8.474 1.00 70.62 85 PHE A CA 1
ATOM 662 C C . PHE A 1 85 ? -1.388 -4.461 8.748 1.00 70.62 85 PHE A C 1
ATOM 664 O O . PHE A 1 85 ? -1.376 -3.235 8.639 1.00 70.62 85 PHE A O 1
ATOM 671 N N . TYR A 1 86 ? -2.491 -5.108 9.159 1.00 71.50 86 TYR A N 1
ATOM 672 C CA . TYR A 1 86 ? -3.751 -4.382 9.404 1.00 71.50 86 TYR A CA 1
ATOM 673 C C . TYR A 1 86 ? -3.656 -3.367 10.542 1.00 71.50 86 TYR A C 1
ATOM 675 O O . TYR A 1 86 ? -4.364 -2.366 10.499 1.00 71.50 86 TYR A O 1
ATOM 683 N N . ASN A 1 87 ? -2.783 -3.579 11.531 1.00 69.62 87 ASN A N 1
ATOM 684 C CA . ASN A 1 87 ? -2.558 -2.583 12.580 1.00 69.62 87 ASN A CA 1
ATOM 685 C C . ASN A 1 87 ? -1.930 -1.306 12.000 1.00 69.62 87 ASN A C 1
ATOM 687 O O . ASN A 1 87 ? -2.443 -0.223 12.258 1.00 69.62 87 ASN A O 1
ATOM 691 N N . ASN A 1 88 ? -0.901 -1.433 11.154 1.00 69.44 88 ASN A N 1
ATOM 692 C CA . ASN A 1 88 ? -0.259 -0.290 10.493 1.00 69.44 88 ASN A CA 1
ATOM 693 C C . ASN A 1 88 ? -1.237 0.420 9.549 1.00 69.44 88 ASN A C 1
ATOM 695 O O . ASN A 1 88 ? -1.315 1.643 9.536 1.00 69.44 88 ASN A O 1
ATOM 699 N N . ILE A 1 89 ? -2.022 -0.351 8.789 1.00 71.25 89 ILE A N 1
ATOM 700 C CA . ILE A 1 89 ? -3.072 0.174 7.906 1.00 71.25 89 ILE A CA 1
ATOM 701 C C . ILE A 1 89 ? -4.126 0.939 8.719 1.00 71.25 89 ILE A C 1
ATOM 703 O O . ILE A 1 89 ? -4.546 2.025 8.324 1.00 71.25 89 ILE A O 1
ATOM 707 N N . ALA A 1 90 ? -4.539 0.411 9.872 1.00 69.25 90 ALA A N 1
ATOM 708 C CA . ALA A 1 90 ? -5.475 1.092 10.753 1.00 69.25 90 ALA A CA 1
ATOM 709 C C . ALA A 1 90 ? -4.875 2.386 11.319 1.00 69.25 90 ALA A C 1
ATOM 711 O O . ALA A 1 90 ? -5.501 3.433 11.192 1.00 69.25 90 ALA A O 1
ATOM 712 N N . GLU A 1 91 ? -3.664 2.348 11.884 1.00 68.50 91 GLU A N 1
ATOM 713 C CA . GLU A 1 91 ? -2.957 3.537 12.390 1.00 68.50 91 GLU A CA 1
ATOM 714 C C . GLU A 1 91 ? -2.787 4.614 11.312 1.00 68.50 91 GLU A C 1
ATOM 716 O O . GLU A 1 91 ? -2.987 5.804 11.571 1.00 68.50 91 GLU A O 1
ATOM 721 N N . PHE A 1 92 ? -2.499 4.195 10.082 1.00 71.62 92 PHE A N 1
ATOM 722 C CA . PHE A 1 92 ? -2.435 5.067 8.922 1.00 71.62 92 PHE A CA 1
ATOM 723 C C . PHE A 1 92 ? -3.764 5.795 8.669 1.00 71.62 92 PHE A C 1
ATOM 725 O O . PHE A 1 92 ? -3.786 7.028 8.596 1.00 71.62 92 PHE A O 1
ATOM 732 N N . PHE A 1 93 ? -4.873 5.057 8.561 1.00 71.06 93 PHE A N 1
ATOM 733 C CA . PHE A 1 93 ? -6.190 5.642 8.295 1.00 71.06 93 PHE A CA 1
ATOM 734 C C . PHE A 1 93 ? -6.660 6.566 9.415 1.00 71.06 93 PHE A C 1
ATOM 736 O O . PHE A 1 93 ? -7.287 7.594 9.157 1.00 71.06 93 PHE A O 1
ATOM 743 N N . LEU A 1 94 ? -6.311 6.207 10.647 1.00 68.31 94 LEU A N 1
ATOM 744 C CA . LEU A 1 94 ? -6.565 6.980 11.851 1.00 68.31 94 LEU A CA 1
ATOM 745 C C . LEU A 1 94 ? -5.817 8.323 11.856 1.00 68.31 94 LEU A C 1
ATOM 747 O O . LEU A 1 94 ? -6.338 9.303 12.382 1.00 68.31 94 LEU A O 1
ATOM 751 N N . SER A 1 95 ? -4.628 8.386 11.249 1.00 69.50 95 SER A N 1
ATOM 752 C CA . SER A 1 95 ? -3.751 9.567 11.301 1.00 69.50 95 SER A CA 1
ATOM 753 C C . SER A 1 95 ? -3.896 10.517 10.104 1.00 69.50 95 SER A C 1
ATOM 755 O O . SER A 1 95 ? -3.478 11.667 10.196 1.00 69.50 95 SER A O 1
ATOM 757 N N . ASN A 1 96 ? -4.488 10.078 8.984 1.00 63.31 96 ASN A N 1
ATOM 758 C CA . ASN A 1 96 ? -4.382 10.789 7.696 1.00 63.31 96 ASN A CA 1
ATOM 759 C C . ASN A 1 96 ? -5.713 11.169 7.032 1.00 63.31 96 ASN A C 1
ATOM 761 O O . ASN A 1 96 ? -5.782 11.242 5.811 1.00 63.31 96 ASN A O 1
ATOM 765 N N . LYS A 1 97 ? -6.799 11.384 7.786 1.00 66.12 97 LYS A N 1
ATOM 766 C CA . LYS A 1 97 ? -8.157 11.629 7.233 1.00 66.12 97 LYS A CA 1
ATOM 767 C C . LYS A 1 97 ? -8.680 10.528 6.281 1.00 66.12 97 LYS A C 1
ATOM 769 O O . LYS A 1 97 ? -9.795 10.646 5.791 1.00 66.12 97 LYS A O 1
ATOM 774 N N . GLY A 1 98 ? -7.957 9.420 6.086 1.00 66.69 98 GLY A N 1
ATOM 775 C CA . GLY A 1 98 ? -8.341 8.286 5.231 1.00 66.69 98 GLY A CA 1
ATOM 776 C C . GLY A 1 98 ? -9.413 7.377 5.841 1.00 66.69 98 GLY A C 1
ATOM 777 O O . GLY A 1 98 ? -9.601 6.236 5.427 1.00 66.69 98 GLY A O 1
ATOM 778 N N . ILE A 1 99 ? -10.115 7.861 6.858 1.00 66.44 99 ILE A N 1
ATOM 779 C CA . ILE A 1 99 ? -11.068 7.074 7.624 1.00 66.44 99 ILE A CA 1
ATOM 780 C C . ILE A 1 99 ? -12.301 6.669 6.806 1.00 66.44 99 ILE A C 1
ATOM 782 O O . ILE A 1 99 ? -12.898 5.635 7.077 1.00 66.44 99 ILE A O 1
ATOM 786 N N . GLU A 1 100 ? -12.636 7.405 5.745 1.00 66.88 100 GLU A N 1
ATOM 787 C CA . GLU A 1 100 ? -13.669 7.002 4.782 1.00 66.88 100 GLU A CA 1
ATOM 788 C C . GLU A 1 100 ? -13.271 5.724 4.027 1.00 66.88 100 GLU A C 1
ATOM 790 O O . GLU A 1 100 ? -14.073 4.795 3.911 1.00 66.88 100 GLU A O 1
ATOM 795 N N . ILE A 1 101 ? -12.007 5.619 3.599 1.00 67.50 101 ILE A N 1
ATOM 796 C CA . ILE A 1 101 ? -11.461 4.411 2.959 1.00 67.50 101 ILE A CA 1
ATOM 797 C C . ILE A 1 101 ? -11.445 3.250 3.956 1.00 67.50 101 ILE A C 1
ATOM 799 O O . ILE A 1 101 ? -11.820 2.126 3.605 1.00 67.50 101 ILE A O 1
ATOM 803 N N . PHE A 1 102 ? -11.064 3.518 5.211 1.00 70.12 102 PHE A N 1
ATOM 804 C CA . PHE A 1 102 ? -11.161 2.532 6.285 1.00 70.12 102 PHE A CA 1
ATOM 805 C C . PHE A 1 102 ? -12.596 2.034 6.447 1.00 70.12 102 PHE A C 1
ATOM 807 O O . PHE A 1 102 ? -12.817 0.828 6.475 1.00 70.12 102 PHE A O 1
ATOM 814 N N . LEU A 1 103 ? -13.577 2.935 6.522 1.00 68.31 103 LEU A N 1
ATOM 815 C CA . LEU A 1 103 ? -14.986 2.588 6.698 1.00 68.31 103 LEU A CA 1
ATOM 816 C C . LEU A 1 103 ? -15.522 1.763 5.527 1.00 68.31 103 LEU A C 1
ATOM 818 O O . LEU A 1 103 ? -16.180 0.748 5.768 1.00 68.31 103 LEU A O 1
ATOM 822 N N . ALA A 1 104 ? -15.172 2.118 4.288 1.00 68.88 104 ALA A N 1
ATOM 823 C CA . ALA A 1 104 ? -15.531 1.351 3.094 1.00 68.88 104 ALA A CA 1
ATOM 824 C C . ALA A 1 104 ? -14.992 -0.095 3.129 1.00 68.88 104 ALA A C 1
ATOM 826 O O . ALA A 1 104 ? -15.620 -1.003 2.590 1.00 68.88 104 ALA A O 1
ATOM 827 N N . ASN A 1 105 ? -13.874 -0.332 3.825 1.00 69.25 105 ASN A N 1
ATOM 828 C CA . ASN A 1 105 ? -13.200 -1.635 3.920 1.00 69.25 105 ASN A CA 1
ATOM 829 C C . ASN A 1 105 ? -13.270 -2.275 5.325 1.00 69.25 105 ASN A C 1
ATOM 831 O O . ASN A 1 105 ? -12.680 -3.328 5.592 1.00 69.25 105 ASN A O 1
ATOM 835 N N . SER A 1 106 ? -14.023 -1.656 6.232 1.00 69.19 106 SER A N 1
ATOM 836 C CA . SER A 1 106 ? -13.971 -1.877 7.683 1.00 69.19 106 SER A CA 1
ATOM 837 C C . SER A 1 106 ? -14.337 -3.295 8.108 1.00 69.19 106 SER A C 1
ATOM 839 O O . SER A 1 106 ? -13.672 -3.856 8.974 1.00 69.19 106 SER A O 1
ATOM 841 N N . LYS A 1 107 ? -15.335 -3.926 7.473 1.00 68.56 107 LYS A N 1
ATOM 842 C CA . LYS A 1 107 ? -15.754 -5.306 7.787 1.00 68.56 107 LYS A CA 1
ATOM 843 C C . LYS A 1 107 ? -14.590 -6.302 7.689 1.00 68.56 107 LYS A C 1
ATOM 845 O O . LYS A 1 107 ? -14.511 -7.234 8.488 1.00 68.56 107 LYS A O 1
ATOM 850 N N . ARG A 1 108 ? -13.684 -6.102 6.726 1.00 71.19 108 ARG A N 1
ATOM 851 C CA . ARG A 1 108 ? -12.501 -6.951 6.513 1.00 71.19 108 ARG A CA 1
ATOM 852 C C . ARG A 1 108 ? -11.348 -6.537 7.409 1.00 71.19 108 ARG A C 1
ATOM 854 O O . ARG A 1 108 ? -10.808 -7.385 8.111 1.00 71.19 108 ARG A O 1
ATOM 861 N N . ILE A 1 109 ? -11.039 -5.243 7.448 1.00 69.44 109 ILE A N 1
ATOM 862 C CA . ILE A 1 109 ? -9.938 -4.718 8.261 1.00 69.44 109 ILE A CA 1
ATOM 863 C C . ILE A 1 109 ? -10.147 -5.071 9.744 1.00 69.44 109 ILE A C 1
ATOM 865 O O . ILE A 1 109 ? -9.267 -5.647 10.380 1.00 69.44 109 ILE A O 1
ATOM 869 N N . ILE A 1 110 ? -11.347 -4.841 10.286 1.00 72.94 110 ILE A N 1
ATOM 870 C CA . ILE A 1 110 ? -11.662 -5.094 11.702 1.00 72.94 110 ILE A CA 1
ATOM 871 C C . ILE A 1 110 ? -11.530 -6.574 12.059 1.00 72.94 110 ILE A C 1
ATOM 873 O O . ILE A 1 110 ? -11.079 -6.882 13.162 1.00 72.94 110 ILE A O 1
ATOM 877 N N . LYS A 1 111 ? -11.853 -7.501 11.143 1.00 74.31 111 LYS A N 1
ATOM 878 C CA . LYS A 1 111 ? -11.712 -8.949 11.381 1.00 74.31 111 LYS A CA 1
ATOM 879 C C . LYS A 1 111 ? -10.286 -9.317 11.799 1.00 74.31 111 LYS A C 1
ATOM 881 O O . LYS A 1 111 ? -10.126 -10.168 12.674 1.00 74.31 111 LYS A O 1
ATOM 886 N N . HIS A 1 112 ? -9.284 -8.646 11.242 1.00 74.62 112 HIS A N 1
ATOM 887 C CA . HIS A 1 112 ? -7.872 -8.965 11.441 1.00 74.62 112 HIS A CA 1
ATOM 888 C C . HIS A 1 112 ? -7.134 -8.006 12.390 1.00 74.62 112 HIS A C 1
ATOM 890 O O . HIS A 1 112 ? -5.974 -8.254 12.709 1.00 74.62 112 HIS A O 1
ATOM 896 N N . ILE A 1 113 ? -7.798 -6.967 12.910 1.00 73.06 113 ILE A N 1
ATOM 897 C CA . ILE A 1 113 ? -7.258 -6.147 14.004 1.00 73.06 113 ILE A CA 1
ATOM 898 C C . ILE A 1 113 ? -7.474 -6.871 15.338 1.00 73.06 113 ILE A C 1
ATOM 900 O O . ILE A 1 113 ? -8.600 -7.247 15.684 1.00 73.06 113 ILE A O 1
ATOM 904 N N . TYR A 1 114 ? -6.386 -7.010 16.095 1.00 72.25 114 TYR A N 1
ATOM 905 C CA . TYR A 1 114 ? -6.355 -7.538 17.469 1.00 72.25 114 TYR A CA 1
ATOM 906 C C . TYR A 1 114 ? -5.661 -6.577 18.447 1.00 72.25 114 TYR A C 1
ATOM 908 O O . TYR A 1 114 ? -5.460 -6.886 19.614 1.00 72.25 114 TYR A O 1
ATOM 916 N N . ASN A 1 115 ? -5.237 -5.398 17.982 1.00 74.38 115 ASN A N 1
ATOM 917 C CA . ASN A 1 115 ? -4.627 -4.411 18.861 1.00 74.38 115 ASN A CA 1
ATOM 918 C C . ASN A 1 115 ? -5.725 -3.623 19.592 1.00 74.38 115 ASN A C 1
ATOM 920 O O . ASN A 1 115 ? -6.411 -2.790 18.996 1.00 74.38 115 ASN A O 1
ATOM 924 N N . LYS A 1 116 ? -5.858 -3.847 20.904 1.00 77.88 116 LYS A N 1
ATOM 925 C CA . LYS A 1 116 ? -6.845 -3.177 21.764 1.00 77.88 116 LYS A CA 1
ATOM 926 C C . LYS A 1 116 ? -6.786 -1.652 21.691 1.00 77.88 116 LYS A C 1
ATOM 928 O O . LYS A 1 116 ? -7.832 -1.002 21.719 1.00 77.88 116 LYS A O 1
ATOM 933 N N . LYS A 1 117 ? -5.585 -1.067 21.609 1.00 77.19 117 LYS A N 1
ATOM 934 C CA . LYS A 1 117 ? -5.411 0.391 21.525 1.00 77.19 117 LYS A CA 1
ATOM 935 C C . LYS A 1 117 ? -6.013 0.916 20.223 1.00 77.19 117 LYS A C 1
ATOM 937 O O . LYS A 1 117 ? -6.774 1.878 20.254 1.00 77.19 117 LYS A O 1
ATOM 942 N N . VAL A 1 118 ? -5.750 0.221 19.116 1.00 73.19 118 VAL A N 1
ATOM 943 C CA . VAL A 1 118 ? -6.320 0.525 17.795 1.00 73.19 118 VAL A CA 1
ATOM 944 C C . VAL A 1 118 ? -7.842 0.355 17.804 1.00 73.19 118 VAL A C 1
ATOM 946 O O . VAL A 1 118 ? -8.548 1.262 17.377 1.00 73.19 118 VAL A O 1
ATOM 949 N N . LEU A 1 119 ? -8.372 -0.745 18.354 1.00 78.88 119 LEU A N 1
ATOM 950 C CA . LEU A 1 119 ? -9.822 -0.983 18.452 1.00 78.88 119 LEU A CA 1
ATOM 951 C C . LEU A 1 119 ? -10.536 0.069 19.311 1.00 78.88 119 LEU A C 1
ATOM 953 O O . LEU A 1 119 ? -11.586 0.572 18.920 1.00 78.88 119 LEU A O 1
ATOM 957 N N . SER A 1 120 ? -9.960 0.429 20.461 1.00 81.19 120 SER A N 1
ATOM 958 C CA . SER A 1 120 ? -10.516 1.449 21.362 1.00 81.19 120 SER A CA 1
ATOM 959 C C . SER A 1 120 ? -10.530 2.827 20.704 1.00 81.19 120 SER A C 1
ATOM 961 O O . SER A 1 120 ? -11.489 3.582 20.850 1.00 81.19 120 SER A O 1
ATOM 963 N N . TYR A 1 121 ? -9.480 3.147 19.949 1.00 76.19 121 TYR A N 1
ATOM 964 C CA . TYR A 1 121 ? -9.387 4.415 19.241 1.00 76.19 121 TYR A CA 1
ATOM 965 C C . TYR A 1 121 ? -10.344 4.478 18.042 1.00 76.19 121 TYR A C 1
ATOM 967 O O . TYR A 1 121 ? -11.069 5.460 17.898 1.00 76.19 121 TYR A O 1
ATOM 975 N N . LEU A 1 122 ? -10.443 3.401 17.252 1.00 76.38 122 LEU A N 1
ATOM 976 C CA . LEU A 1 122 ? -11.444 3.261 16.189 1.00 76.38 122 LEU A CA 1
ATOM 977 C C . LEU A 1 122 ? -12.865 3.431 16.726 1.00 76.38 122 LEU A C 1
ATOM 979 O O . LEU A 1 122 ? -13.650 4.171 16.140 1.00 76.38 122 LEU A O 1
ATOM 983 N N . ARG A 1 123 ? -13.177 2.788 17.858 1.00 82.12 123 ARG A N 1
ATOM 984 C CA . ARG A 1 123 ? -14.468 2.936 18.533 1.00 82.12 123 ARG A CA 1
ATOM 985 C C . ARG A 1 123 ? -14.752 4.398 18.873 1.00 82.12 123 ARG A C 1
ATOM 987 O O . ARG A 1 123 ? -15.795 4.905 18.483 1.00 82.12 123 ARG A O 1
ATOM 994 N N . SER A 1 124 ? -13.811 5.070 19.542 1.00 81.44 124 SER A N 1
ATOM 995 C CA . SER A 1 124 ? -13.954 6.481 19.922 1.00 81.44 124 SER A CA 1
ATOM 996 C C . SER A 1 124 ? -14.205 7.374 18.708 1.00 81.44 124 SER A C 1
ATOM 998 O O . SER A 1 124 ? -15.061 8.253 18.755 1.00 81.44 124 SER A O 1
ATOM 1000 N N . ILE A 1 125 ? -13.506 7.142 17.595 1.00 72.94 125 ILE A N 1
ATOM 1001 C CA . ILE A 1 125 ? -13.703 7.975 16.409 1.00 72.94 125 ILE A CA 1
ATOM 1002 C C . ILE A 1 125 ? -15.061 7.709 15.755 1.00 72.94 125 ILE A C 1
ATOM 1004 O O . ILE A 1 125 ? -15.752 8.658 15.391 1.00 72.94 125 ILE A O 1
ATOM 1008 N N . ILE A 1 126 ? -15.468 6.441 15.655 1.00 75.62 126 ILE A N 1
ATOM 1009 C CA . ILE A 1 126 ? -16.794 6.041 15.160 1.00 75.62 126 ILE A CA 1
ATOM 1010 C C . ILE A 1 126 ? -17.905 6.680 15.998 1.00 75.62 126 ILE A C 1
ATOM 1012 O O . ILE A 1 126 ? -18.843 7.238 15.438 1.00 75.62 126 ILE A O 1
ATOM 1016 N N . GLU A 1 127 ? -17.791 6.660 17.323 1.00 79.50 127 GLU A N 1
ATOM 1017 C CA . GLU A 1 127 ? -18.794 7.235 18.227 1.00 79.50 127 GLU A CA 1
ATOM 1018 C C . GLU A 1 127 ? -18.840 8.772 18.166 1.00 79.50 127 GLU A C 1
ATOM 1020 O O . GLU A 1 127 ? -19.924 9.346 18.219 1.00 79.50 127 GLU A O 1
ATOM 1025 N N . ASN A 1 128 ? -17.691 9.445 18.026 1.00 74.94 128 ASN A N 1
ATOM 1026 C CA . ASN A 1 128 ? -17.611 10.901 18.200 1.00 74.94 128 ASN A CA 1
ATOM 1027 C C . ASN A 1 128 ? -17.646 11.718 16.902 1.00 74.94 128 ASN A C 1
ATOM 1029 O O . ASN A 1 128 ? -18.055 12.876 16.927 1.00 74.94 128 ASN A O 1
ATOM 1033 N N . PHE A 1 129 ? -17.185 11.164 15.779 1.00 66.69 129 PHE A N 1
ATOM 1034 C CA . PHE A 1 129 ? -16.965 11.943 14.550 1.00 66.69 129 PHE A CA 1
ATOM 1035 C C . PHE A 1 129 ? -17.865 11.537 13.390 1.00 66.69 129 PHE A C 1
ATOM 1037 O O . PHE A 1 129 ? -17.900 12.232 12.374 1.00 66.69 129 PHE A O 1
ATOM 1044 N N . PHE A 1 130 ? -18.614 10.446 13.525 1.00 68.44 130 PHE A N 1
ATOM 1045 C CA . PHE A 1 130 ? -19.444 9.940 12.447 1.00 68.44 130 PHE A CA 1
ATOM 1046 C C . PHE A 1 130 ? -20.917 9.930 12.803 1.00 68.44 130 PHE A C 1
ATOM 1048 O O . PHE A 1 130 ? -21.324 9.450 13.855 1.00 68.44 130 PHE A O 1
ATOM 1055 N N . ASN A 1 131 ? -21.719 10.428 11.865 1.00 66.12 131 ASN A N 1
ATOM 1056 C CA . ASN A 1 131 ? -23.162 10.340 11.959 1.00 66.12 131 ASN A CA 1
ATOM 1057 C C . ASN A 1 131 ? -23.609 8.924 11.525 1.00 66.12 131 ASN A C 1
ATOM 1059 O O . ASN A 1 131 ? -23.337 8.557 10.373 1.00 66.12 131 ASN A O 1
ATOM 1063 N N . PRO A 1 132 ? -24.300 8.156 12.392 1.00 67.12 132 PRO A N 1
ATOM 1064 C CA . PRO A 1 132 ? -24.817 6.825 12.071 1.00 67.12 132 PRO A CA 1
ATOM 1065 C C . PRO A 1 132 ? -25.645 6.777 10.783 1.00 67.12 132 PRO A C 1
ATOM 1067 O O . PRO A 1 132 ? -25.569 5.799 10.043 1.00 67.12 132 PRO A O 1
ATOM 1070 N N . ASP A 1 133 ? -26.363 7.858 10.467 1.00 67.25 133 ASP A N 1
ATOM 1071 C CA . ASP A 1 133 ? -27.263 7.939 9.312 1.00 67.25 133 ASP A CA 1
ATOM 1072 C C . ASP A 1 133 ? -26.522 8.121 7.978 1.00 67.25 133 ASP A C 1
ATOM 1074 O O . ASP A 1 133 ? -27.091 7.907 6.908 1.00 67.25 133 ASP A O 1
ATOM 1078 N N . LYS A 1 134 ? -25.243 8.519 8.015 1.00 63.62 134 LYS A N 1
ATOM 1079 C CA . LYS A 1 134 ? -24.427 8.763 6.811 1.00 63.62 134 LYS A CA 1
ATOM 1080 C C . LYS A 1 134 ? -23.552 7.578 6.409 1.00 63.62 134 LYS A C 1
ATOM 1082 O O . LYS A 1 134 ? -22.967 7.602 5.330 1.00 63.62 134 LYS A O 1
ATOM 1087 N N . ILE A 1 135 ? -23.451 6.547 7.248 1.00 65.56 135 ILE A N 1
ATOM 1088 C CA . ILE A 1 135 ? -22.633 5.360 6.979 1.00 65.56 135 ILE A CA 1
ATOM 1089 C C . ILE A 1 135 ? -23.541 4.138 7.013 1.00 65.56 135 ILE A C 1
ATOM 1091 O O . ILE A 1 135 ? -23.923 3.661 8.078 1.00 65.56 135 ILE A O 1
ATOM 1095 N N . SER A 1 136 ? -23.811 3.570 5.839 1.00 65.94 136 SER A N 1
ATOM 1096 C CA . SER A 1 136 ? -24.725 2.431 5.649 1.00 65.94 136 SER A CA 1
ATOM 1097 C C . SER A 1 136 ? -24.405 1.187 6.493 1.00 65.94 136 SER A C 1
ATOM 1099 O O . SER A 1 136 ? -25.268 0.337 6.682 1.00 65.94 136 SER A O 1
ATOM 1101 N N . ASN A 1 137 ? -23.185 1.080 7.030 1.00 68.88 137 ASN A N 1
ATOM 1102 C CA . ASN A 1 137 ? -22.729 -0.036 7.860 1.00 68.88 137 ASN A CA 1
ATOM 1103 C C . ASN A 1 137 ? -22.285 0.364 9.278 1.00 68.88 137 ASN A C 1
ATOM 1105 O O . ASN A 1 137 ? -21.661 -0.451 9.955 1.00 68.88 137 ASN A O 1
ATOM 1109 N N . TYR A 1 138 ? -22.606 1.574 9.749 1.00 73.56 138 TYR A N 1
ATOM 1110 C CA . TYR A 1 138 ? -22.155 2.101 11.046 1.00 73.56 138 TYR A CA 1
ATOM 1111 C C . TYR A 1 138 ? -22.354 1.115 12.207 1.00 73.56 138 TYR A C 1
ATOM 1113 O O . TYR A 1 138 ? -21.396 0.719 12.873 1.00 73.56 138 TYR A O 1
ATOM 1121 N N . ASN A 1 139 ? -23.596 0.660 12.403 1.00 74.75 139 ASN A N 1
ATOM 1122 C CA . ASN A 1 139 ? -23.954 -0.223 13.514 1.00 74.75 139 ASN A CA 1
ATOM 1123 C C . ASN A 1 139 ? -23.226 -1.570 13.425 1.00 74.75 139 ASN A C 1
ATOM 1125 O O . ASN A 1 139 ? -22.703 -2.053 14.424 1.00 74.75 139 ASN A O 1
ATOM 1129 N N . ASN A 1 140 ? -23.099 -2.136 12.221 1.00 78.88 140 ASN A N 1
ATOM 1130 C CA . ASN A 1 140 ? -22.387 -3.399 12.005 1.00 78.88 140 ASN A CA 1
ATOM 1131 C C . ASN A 1 140 ? -20.905 -3.296 12.404 1.00 78.88 140 ASN A C 1
ATOM 1133 O O . ASN A 1 140 ? -20.354 -4.211 13.019 1.00 78.88 140 ASN A O 1
ATOM 1137 N N . ILE A 1 141 ? -20.264 -2.176 12.063 1.00 76.88 141 ILE A N 1
ATOM 1138 C CA . ILE A 1 141 ? -18.861 -1.884 12.382 1.00 76.88 141 ILE A CA 1
ATOM 1139 C C . ILE A 1 141 ? -18.688 -1.728 13.896 1.00 76.88 141 ILE A C 1
ATOM 1141 O O . ILE A 1 141 ? -17.824 -2.378 14.490 1.00 76.88 141 ILE A O 1
ATOM 1145 N N . LEU A 1 142 ? -19.531 -0.905 14.526 1.00 79.69 142 LEU A N 1
ATOM 1146 C CA . LEU A 1 142 ? -19.469 -0.636 15.960 1.00 79.69 142 LEU A CA 1
ATOM 1147 C C . LEU A 1 142 ? -19.708 -1.913 16.782 1.00 79.69 142 LEU A C 1
ATOM 1149 O O . LEU A 1 142 ? -18.957 -2.200 17.716 1.00 79.69 142 LEU A O 1
ATOM 1153 N N . THR A 1 143 ? -20.684 -2.738 16.390 1.00 84.00 143 THR A N 1
ATOM 1154 C CA . THR A 1 143 ? -20.943 -4.044 17.014 1.00 84.00 143 THR A CA 1
ATOM 1155 C C . THR A 1 143 ? -19.741 -4.983 16.896 1.00 84.00 143 THR A C 1
ATOM 1157 O O . THR A 1 143 ? -19.360 -5.605 17.889 1.00 84.00 143 THR A O 1
ATOM 1160 N N . ALA A 1 144 ? -19.101 -5.070 15.725 1.00 82.50 144 ALA A N 1
ATOM 1161 C CA . ALA A 1 144 ? -17.932 -5.930 15.528 1.00 82.50 144 ALA A CA 1
ATOM 1162 C C . ALA A 1 144 ? -16.735 -5.515 16.405 1.00 82.50 144 ALA A C 1
ATOM 1164 O O . ALA A 1 144 ? -16.058 -6.376 16.974 1.00 82.50 144 ALA A O 1
ATOM 1165 N N . ILE A 1 145 ? -16.492 -4.208 16.551 1.00 83.44 145 ILE A N 1
ATOM 1166 C CA . ILE A 1 145 ? -15.434 -3.675 17.425 1.00 83.44 145 ILE A CA 1
ATOM 1167 C C . ILE A 1 145 ? -15.741 -3.986 18.895 1.00 83.44 145 ILE A C 1
ATOM 1169 O O . ILE A 1 145 ? -14.869 -4.477 19.615 1.00 83.44 145 ILE A O 1
ATOM 1173 N N . ASN A 1 146 ? -16.983 -3.762 19.332 1.00 84.44 146 ASN A N 1
ATOM 117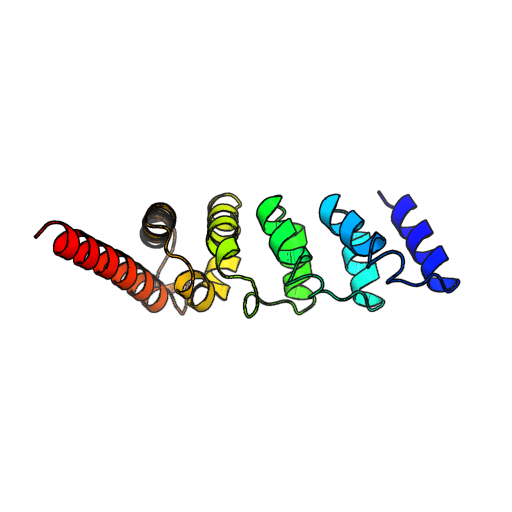4 C CA . ASN A 1 146 ? -17.400 -4.006 20.714 1.00 84.44 146 ASN A CA 1
ATOM 1175 C C . ASN A 1 146 ? -17.282 -5.485 21.109 1.00 84.44 146 ASN A C 1
ATOM 1177 O O . ASN A 1 146 ? -16.775 -5.784 22.191 1.00 84.44 146 ASN A O 1
ATOM 1181 N N . LEU A 1 147 ? -17.664 -6.409 20.221 1.00 84.50 147 LEU A N 1
ATOM 1182 C CA . LEU A 1 147 ? -17.501 -7.851 20.441 1.00 84.50 147 LEU A CA 1
ATOM 1183 C C . LEU A 1 147 ? -16.030 -8.241 20.638 1.00 84.50 147 LEU A C 1
ATOM 1185 O O . LEU A 1 147 ? -15.710 -8.994 21.557 1.00 84.50 147 LEU A O 1
ATOM 1189 N N . LYS A 1 148 ? -15.117 -7.708 19.816 1.00 83.69 148 LYS A N 1
ATOM 1190 C CA . LYS A 1 148 ? -13.675 -7.980 19.946 1.00 83.69 148 LYS A CA 1
ATOM 1191 C C . LYS A 1 148 ? -13.104 -7.464 21.266 1.00 83.69 148 LYS A C 1
ATOM 1193 O O . LYS A 1 148 ? -12.395 -8.201 21.947 1.00 83.69 148 LYS A O 1
ATOM 1198 N N . LEU A 1 149 ? -13.467 -6.242 21.658 1.00 81.75 149 LEU A N 1
ATOM 1199 C CA . LEU A 1 149 ? -13.046 -5.663 22.938 1.00 81.75 149 LEU A CA 1
ATOM 1200 C C . LEU A 1 149 ? -13.548 -6.490 24.137 1.00 81.75 149 LEU A C 1
ATOM 1202 O O . LEU A 1 149 ? -12.803 -6.679 25.100 1.00 81.75 149 LEU A O 1
ATOM 1206 N N . GLN A 1 150 ? -14.778 -7.017 24.079 1.00 82.31 150 GLN A N 1
ATOM 1207 C CA . GLN A 1 150 ? -15.343 -7.880 25.127 1.00 82.31 150 GLN A CA 1
ATOM 1208 C C . GLN A 1 150 ? -14.663 -9.256 25.208 1.00 82.31 150 GLN A C 1
ATOM 1210 O O . GLN A 1 150 ? -14.360 -9.723 26.308 1.00 82.31 150 GLN A O 1
ATOM 1215 N N . LEU A 1 151 ? -14.386 -9.900 24.069 1.00 74.50 151 LEU A N 1
ATOM 1216 C CA . LEU A 1 151 ? -13.722 -11.209 24.033 1.00 74.50 151 LEU A CA 1
ATOM 1217 C C . LEU A 1 151 ? -12.319 -11.157 24.660 1.00 74.50 151 LEU A C 1
ATOM 1219 O O . LEU A 1 151 ? -11.961 -12.040 25.440 1.00 74.50 151 LEU A O 1
ATOM 1223 N N . GLU A 1 152 ? -11.551 -10.094 24.415 1.00 63.72 152 GLU A N 1
ATOM 1224 C CA . GLU A 1 152 ? -10.229 -9.902 25.030 1.00 63.72 152 GLU A CA 1
ATOM 1225 C C . GLU A 1 152 ? -10.286 -9.681 26.549 1.00 63.72 152 GLU A C 1
ATOM 1227 O O . GLU A 1 152 ? -9.430 -10.182 27.280 1.00 63.72 152 GLU A O 1
ATOM 1232 N N . LEU A 1 153 ? -11.298 -8.962 27.049 1.00 59.78 153 LEU A N 1
ATOM 1233 C CA . LEU A 1 153 ? -11.538 -8.819 28.491 1.00 59.78 153 LEU A CA 1
ATOM 1234 C C . LEU A 1 153 ? -11.817 -10.184 29.132 1.00 59.78 153 LEU A C 1
ATOM 1236 O O . LEU A 1 153 ? -11.216 -10.522 30.151 1.00 59.78 153 LEU A O 1
ATOM 1240 N N . SER A 1 154 ? -12.673 -10.991 28.500 1.00 63.59 154 SER A N 1
ATOM 1241 C CA . SER A 1 154 ? -13.046 -12.317 29.007 1.00 63.59 154 SER A CA 1
ATOM 1242 C C . SER A 1 154 ? -11.886 -13.324 29.005 1.00 63.59 154 SER A C 1
ATOM 1244 O O . SER A 1 154 ? -11.781 -14.132 29.926 1.00 63.59 154 SER A O 1
ATOM 1246 N N . ASN A 1 155 ? -10.978 -13.250 28.025 1.00 60.47 155 ASN A N 1
ATOM 1247 C CA . ASN A 1 155 ? -9.793 -14.110 27.968 1.00 60.47 155 ASN A CA 1
ATOM 1248 C C . ASN A 1 155 ? -8.737 -13.723 29.013 1.00 60.47 155 ASN A C 1
ATOM 1250 O O . ASN A 1 155 ? -8.142 -14.608 29.617 1.00 60.47 155 ASN A O 1
ATOM 1254 N N . ASN A 1 156 ? -8.538 -12.428 29.283 1.00 57.03 156 ASN A N 1
ATOM 1255 C CA . ASN A 1 156 ? -7.612 -11.987 30.331 1.00 57.03 156 ASN A CA 1
ATOM 1256 C C . ASN A 1 156 ? -8.095 -12.366 31.740 1.00 57.03 156 ASN A C 1
ATOM 1258 O O . ASN A 1 156 ? -7.289 -12.767 32.570 1.00 57.03 156 ASN A O 1
ATOM 1262 N N . LEU A 1 157 ? -9.406 -12.303 32.001 1.00 53.84 157 LEU A N 1
ATOM 1263 C CA . LEU A 1 157 ? -9.989 -12.746 33.276 1.00 53.84 157 LEU A CA 1
ATOM 1264 C C . LEU A 1 157 ? -9.794 -14.252 33.521 1.00 53.84 157 LEU A C 1
ATOM 1266 O O . LEU A 1 157 ? -9.528 -14.648 34.650 1.00 53.84 157 LEU A O 1
ATOM 1270 N N . LYS A 1 158 ? -9.857 -15.083 32.471 1.00 56.59 158 LYS A N 1
ATOM 1271 C CA . LYS A 1 158 ? -9.627 -16.539 32.558 1.00 56.59 158 LYS A CA 1
ATOM 1272 C C . LYS A 1 158 ? -8.170 -16.948 32.792 1.00 56.59 158 LYS A C 1
ATOM 1274 O O . LYS A 1 158 ? -7.939 -18.088 33.158 1.00 56.59 158 LYS A O 1
ATOM 1279 N N . ILE A 1 159 ? -7.203 -16.066 32.537 1.00 52.22 159 ILE A N 1
ATOM 1280 C CA . ILE A 1 159 ? -5.773 -16.344 32.764 1.00 52.22 159 ILE A CA 1
ATOM 1281 C C . ILE A 1 159 ? -5.365 -16.002 34.211 1.00 52.22 159 ILE A C 1
ATOM 1283 O O . ILE A 1 159 ? -4.333 -16.466 34.686 1.00 52.22 159 ILE A O 1
ATOM 1287 N N . ILE A 1 160 ? -6.165 -15.192 34.914 1.00 49.19 160 ILE A N 1
ATOM 1288 C CA . ILE A 1 160 ? -5.862 -14.677 36.260 1.00 49.19 160 ILE A CA 1
ATOM 1289 C C . ILE A 1 160 ? -6.634 -15.442 37.364 1.00 49.19 160 ILE A C 1
ATOM 1291 O O . ILE A 1 160 ? -6.328 -15.270 38.543 1.00 49.19 160 ILE A O 1
ATOM 1295 N N . MET A 1 161 ? -7.606 -16.293 37.002 1.00 48.66 161 MET A N 1
ATOM 1296 C CA . MET A 1 161 ? -8.317 -17.218 37.908 1.00 48.66 161 MET A CA 1
ATOM 1297 C C . MET A 1 161 ? -7.769 -18.636 37.786 1.00 48.66 161 MET A C 1
ATOM 1299 O O . MET A 1 161 ? -7.691 -19.307 38.837 1.00 48.66 161 MET A O 1
#

pLDDT: mean 79.71, std 12.63, range [48.62, 97.31]

Secondary structure (DSSP, 8-state):
--HHHHHHHHHHHTT--TTHHHHHHHHHHHHHT-HHHHHHHHHTT--TTHHHHHHHHHHHHTT-HHHHHHHHHTT--TTSS-GGGHHHHHHHHHHSSTHHHHHHHHHHHHHH---HHHHHHHHHHHHHH--GGG-TTHHHHHHHHHHHHHHHHHHHHHHH-

Sequence (161 aa):
QTGNLDIVKFLIENGANIHAKNDEAFRKSVQTGNLDIVKFLIENGADIHLDNDFAIRKSAELGNLELLEILIKQGTSFENIDPKFYNNIAEFFLSNKGIEIFLANSKRIIKHIYNKKVLSYLRSIIENFFNPDKISNYNNILTAINLKLQLELSNNLKIIM